Protein AF-A0A376P5C4-F1 (afdb_monomer_lite)

Radius of gyration: 15.45 Å; chains: 1; bounding box: 38×35×36 Å

pLDDT: mean 83.23, std 10.61, range [53.09, 94.0]

Sequence (86 aa):
MIVLARDNGDPLLDLPWQITRQQLTVSDGRWSWPYAGFPLSGRLGVKVDNWQAGLENALISGRLSVLTQGQAGKGNAGAKFWPQEN

Secondary structure (DSSP, 8-state):
-EEE-TTT-SEEEE--EEE-SSEEEEEEEEEEETTSSS-EEEEEEEEEESGGG-GGG-EEEEEEEEEEEETTEEEEEEEEE-PPP-

Structure (mmCIF, N/CA/C/O backbone):
data_AF-A0A376P5C4-F1
#
_entry.id   AF-A0A376P5C4-F1
#
loop_
_atom_site.group_PDB
_atom_site.id
_atom_site.type_symbol
_atom_site.label_atom_id
_atom_site.label_alt_id
_atom_site.label_comp_id
_atom_site.label_asym_id
_atom_site.label_entity_id
_atom_site.label_seq_id
_atom_site.pdbx_PDB_ins_code
_atom_site.Cartn_x
_atom_site.Cartn_y
_atom_site.Cartn_z
_atom_site.occupancy
_atom_site.B_iso_or_equiv
_atom_site.auth_seq_id
_atom_site.auth_comp_id
_atom_site.auth_asym_id
_atom_site.auth_atom_id
_atom_site.pdbx_PDB_model_num
ATOM 1 N N . MET A 1 1 ? -3.446 -9.729 4.306 1.00 75.25 1 MET A N 1
ATOM 2 C CA . MET A 1 1 ? -3.970 -10.363 3.073 1.00 75.25 1 MET A CA 1
ATOM 3 C C . MET A 1 1 ? -2.896 -10.262 2.011 1.00 75.25 1 MET A C 1
ATOM 5 O O . MET A 1 1 ? -2.277 -9.211 1.925 1.00 75.25 1 MET A O 1
ATOM 9 N N . ILE A 1 2 ? -2.697 -11.321 1.226 1.00 70.25 2 ILE A N 1
ATOM 10 C CA . ILE A 1 2 ? -1.682 -11.376 0.169 1.00 70.25 2 ILE A CA 1
ATOM 11 C C . ILE A 1 2 ? -2.373 -11.697 -1.162 1.00 70.25 2 ILE A C 1
ATOM 13 O O . ILE A 1 2 ? -3.229 -12.578 -1.212 1.00 70.25 2 ILE A O 1
ATOM 17 N N . VAL A 1 3 ? -2.007 -10.984 -2.226 1.00 76.12 3 VAL A N 1
ATOM 18 C CA . VAL A 1 3 ? -2.404 -11.242 -3.615 1.00 76.12 3 VAL A CA 1
ATOM 19 C C . VAL A 1 3 ? -1.145 -11.554 -4.406 1.00 76.12 3 VAL A C 1
ATOM 21 O O . VAL A 1 3 ? -0.205 -10.762 -4.412 1.00 76.12 3 VAL A O 1
ATOM 24 N N . LEU A 1 4 ? -1.132 -12.700 -5.079 1.00 75.25 4 LEU A N 1
ATOM 25 C CA . LEU A 1 4 ? 0.018 -13.195 -5.833 1.00 75.25 4 LEU A CA 1
ATOM 26 C C . LEU A 1 4 ? -0.114 -12.872 -7.325 1.00 75.25 4 LEU A C 1
ATOM 28 O O . LEU A 1 4 ? -1.222 -12.831 -7.866 1.00 75.25 4 LEU A O 1
ATOM 32 N N . ALA A 1 5 ? 1.019 -12.669 -7.997 1.00 63.31 5 ALA A N 1
ATOM 33 C CA . ALA A 1 5 ? 1.072 -12.647 -9.453 1.00 63.31 5 ALA A CA 1
ATOM 34 C C . ALA A 1 5 ? 0.737 -14.040 -10.000 1.00 63.31 5 ALA A C 1
ATOM 36 O O . ALA A 1 5 ? 1.241 -15.040 -9.489 1.00 63.31 5 ALA A O 1
ATOM 37 N N . ARG A 1 6 ? -0.081 -14.106 -11.059 1.00 58.25 6 ARG A N 1
ATOM 38 C CA . ARG A 1 6 ? -0.499 -15.380 -11.672 1.00 58.25 6 ARG A CA 1
ATOM 39 C C . ARG A 1 6 ? 0.675 -16.234 -12.166 1.00 58.25 6 ARG A C 1
ATOM 41 O O . ARG A 1 6 ? 0.560 -17.452 -12.135 1.00 58.25 6 ARG A O 1
ATOM 48 N N . ASP A 1 7 ? 1.793 -15.603 -12.532 1.00 61.03 7 ASP A N 1
ATOM 49 C CA . ASP A 1 7 ? 2.862 -16.270 -13.284 1.00 61.03 7 ASP A CA 1
ATOM 50 C C . ASP A 1 7 ? 4.210 -16.378 -12.547 1.00 61.03 7 ASP A C 1
ATOM 52 O O . ASP A 1 7 ? 5.071 -17.122 -13.001 1.00 61.03 7 ASP A O 1
ATOM 56 N N . ASN A 1 8 ? 4.429 -15.661 -11.430 1.00 59.31 8 ASN A N 1
ATOM 57 C CA . ASN A 1 8 ? 5.787 -15.501 -10.868 1.00 59.31 8 ASN A CA 1
ATOM 58 C C . ASN A 1 8 ? 5.918 -15.671 -9.343 1.00 59.31 8 ASN A C 1
ATOM 60 O O . ASN A 1 8 ? 6.994 -15.444 -8.802 1.00 59.31 8 ASN A O 1
ATOM 64 N N . GLY A 1 9 ? 4.851 -16.037 -8.622 1.00 61.69 9 GLY A N 1
ATOM 65 C CA . GLY A 1 9 ? 4.907 -16.321 -7.176 1.00 61.69 9 GLY A CA 1
ATOM 66 C C . GLY A 1 9 ? 5.172 -15.119 -6.250 1.00 61.69 9 GLY A C 1
ATOM 67 O O . GLY A 1 9 ? 4.895 -15.212 -5.057 1.00 61.69 9 GLY A O 1
ATOM 68 N N . ASP A 1 10 ? 5.635 -13.982 -6.774 1.00 67.25 10 ASP A N 1
ATOM 69 C CA . ASP A 1 10 ? 5.801 -12.747 -6.009 1.00 67.25 10 ASP A CA 1
ATOM 70 C C . ASP A 1 10 ? 4.445 -12.085 -5.693 1.00 67.25 10 ASP A C 1
ATOM 72 O O . ASP A 1 10 ? 3.557 -12.020 -6.557 1.00 67.25 10 ASP A O 1
ATOM 76 N N . PRO A 1 11 ? 4.259 -11.548 -4.471 1.00 74.81 11 PRO A N 1
ATOM 77 C CA . PRO A 1 11 ? 3.040 -10.844 -4.113 1.00 74.81 11 PRO A CA 1
ATOM 78 C C . PRO A 1 11 ? 2.944 -9.505 -4.853 1.00 74.81 11 PRO A C 1
ATOM 80 O O . PRO A 1 11 ? 3.775 -8.611 -4.679 1.00 74.81 11 PRO A O 1
ATOM 83 N N . LEU A 1 12 ? 1.880 -9.343 -5.643 1.00 85.94 12 LEU A N 1
ATOM 84 C CA . LEU A 1 12 ? 1.480 -8.048 -6.206 1.00 85.94 12 LEU A CA 1
ATOM 85 C C . LEU A 1 12 ? 1.029 -7.094 -5.102 1.00 85.94 12 LEU A C 1
ATOM 87 O O . LEU A 1 12 ? 1.178 -5.878 -5.210 1.00 85.94 12 LEU A O 1
ATOM 91 N N . LEU A 1 13 ? 0.464 -7.654 -4.035 1.00 90.06 13 LEU A N 1
ATOM 92 C CA . LEU A 1 13 ? -0.059 -6.899 -2.917 1.00 90.06 13 LEU A CA 1
ATOM 93 C C . LEU A 1 13 ? 0.084 -7.717 -1.635 1.00 90.06 13 LEU A C 1
ATOM 95 O O . LEU A 1 13 ? -0.398 -8.841 -1.561 1.00 90.06 13 LEU A O 1
ATOM 99 N N . ASP A 1 14 ? 0.701 -7.145 -0.616 1.00 90.56 14 ASP A N 1
ATOM 100 C CA . ASP A 1 14 ? 0.763 -7.700 0.731 1.00 90.56 14 ASP A CA 1
ATOM 101 C C . ASP A 1 14 ? 0.359 -6.602 1.709 1.00 90.56 14 ASP A C 1
ATOM 103 O O . ASP A 1 14 ? 1.107 -5.658 1.954 1.00 90.56 14 ASP A O 1
ATOM 107 N N . LEU A 1 15 ? -0.872 -6.688 2.207 1.00 92.19 15 LEU A N 1
ATOM 108 C CA . LEU A 1 15 ? -1.437 -5.731 3.152 1.00 92.19 15 LEU A CA 1
ATOM 109 C C . LEU A 1 15 ? -1.642 -6.436 4.491 1.00 92.19 15 LEU A C 1
ATOM 111 O O . LEU A 1 15 ? -2.681 -7.085 4.689 1.00 92.19 15 LEU A O 1
ATOM 115 N N . PRO A 1 16 ? -0.686 -6.341 5.422 1.00 91.75 16 PRO A N 1
ATOM 116 C CA . PRO A 1 16 ? -0.914 -6.736 6.799 1.00 91.75 16 PRO A CA 1
ATOM 117 C C . PRO A 1 16 ? -1.850 -5.698 7.426 1.00 91.75 16 PRO A C 1
ATOM 119 O O . PRO A 1 16 ? -1.485 -4.548 7.682 1.00 91.75 16 PRO A O 1
ATOM 122 N N . TRP A 1 17 ? -3.104 -6.105 7.598 1.00 91.88 17 TRP A N 1
ATOM 123 C CA . TRP A 1 17 ? -4.152 -5.268 8.155 1.00 91.88 17 TRP A CA 1
ATOM 124 C C . TRP A 1 17 ? -4.515 -5.736 9.560 1.00 91.88 17 TRP A C 1
ATOM 126 O O . TRP A 1 17 ? -4.434 -6.923 9.878 1.00 91.88 17 TRP A O 1
ATOM 136 N N . GLN A 1 18 ? -4.918 -4.790 10.396 1.00 92.50 18 GLN A N 1
ATOM 137 C CA . GLN A 1 18 ? -5.461 -5.031 11.723 1.00 92.50 18 GLN A CA 1
ATOM 138 C C . GLN A 1 18 ? -6.774 -4.267 11.849 1.00 92.50 18 GLN A C 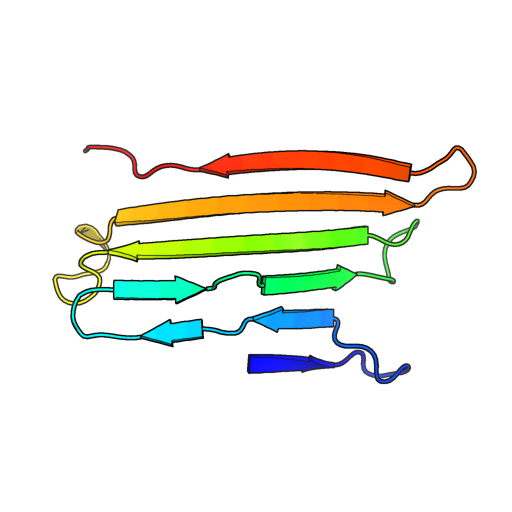1
ATOM 140 O O . GLN A 1 18 ? -6.905 -3.150 11.348 1.00 92.50 18 GLN A O 1
ATOM 145 N N . ILE A 1 19 ? -7.755 -4.876 12.512 1.00 90.81 19 ILE A N 1
ATOM 146 C CA . ILE A 1 19 ? -9.053 -4.252 12.750 1.00 90.81 19 ILE A CA 1
ATOM 147 C C . ILE A 1 19 ? -9.410 -4.321 14.230 1.00 90.81 19 ILE A C 1
ATOM 149 O O . ILE A 1 19 ? -9.260 -5.349 14.889 1.00 90.81 19 ILE A O 1
ATOM 153 N N . THR A 1 20 ? -9.906 -3.206 14.742 1.00 90.25 20 THR A N 1
ATOM 154 C CA . THR A 1 20 ? -10.537 -3.059 16.049 1.00 90.25 20 THR A CA 1
ATOM 155 C C . THR A 1 20 ? -11.905 -2.411 15.856 1.00 90.25 20 THR A C 1
ATOM 157 O O . THR A 1 20 ? -12.271 -2.022 14.743 1.00 90.25 20 THR A O 1
ATOM 160 N N . ARG A 1 21 ? -12.679 -2.260 16.937 1.00 86.25 21 ARG A N 1
ATOM 161 C CA . ARG A 1 21 ? -13.987 -1.596 16.845 1.00 86.25 21 ARG A CA 1
ATOM 162 C C . ARG A 1 21 ? -13.888 -0.137 16.404 1.00 86.25 21 ARG A C 1
ATOM 164 O O . ARG A 1 21 ? -14.784 0.362 15.744 1.00 86.25 21 ARG A O 1
ATOM 171 N N . GLN A 1 22 ? -12.801 0.540 16.749 1.00 88.56 22 GLN A N 1
ATOM 172 C CA . GLN A 1 22 ? -12.627 1.958 16.453 1.00 88.56 22 GLN A CA 1
ATOM 173 C C . GLN A 1 22 ? -11.738 2.203 15.237 1.00 88.56 22 GLN A C 1
ATOM 175 O O . GLN A 1 22 ? -11.781 3.297 14.686 1.00 88.56 22 GLN A O 1
ATOM 180 N N . GLN A 1 23 ? -10.923 1.230 14.821 1.00 91.25 23 GLN A N 1
ATOM 181 C CA . GLN A 1 23 ? -9.859 1.487 13.859 1.00 91.25 23 GLN A CA 1
ATOM 182 C C . GLN A 1 23 ? -9.607 0.313 12.915 1.00 91.25 23 GLN A C 1
ATOM 184 O O . GLN A 1 23 ? -9.574 -0.840 13.333 1.00 91.25 23 GLN A O 1
ATOM 189 N N . LEU A 1 24 ? -9.356 0.624 11.648 1.00 91.88 24 LEU A N 1
ATOM 190 C CA . LEU A 1 24 ? -8.737 -0.270 10.677 1.00 91.88 24 LEU A CA 1
ATOM 191 C C . LEU A 1 24 ? -7.363 0.302 10.326 1.00 91.88 24 LEU A C 1
ATOM 193 O O . LEU A 1 24 ? -7.260 1.466 9.941 1.00 91.88 24 LEU A O 1
ATOM 197 N N . THR A 1 25 ? -6.311 -0.502 10.422 1.00 93.00 25 THR A N 1
ATOM 198 C CA . THR A 1 25 ? -4.965 -0.106 10.004 1.00 93.00 25 THR A CA 1
ATOM 199 C C . THR A 1 25 ? -4.396 -1.083 8.995 1.00 93.00 25 THR A C 1
ATOM 201 O O . THR A 1 25 ? -4.591 -2.290 9.083 1.00 93.00 25 THR A O 1
ATOM 204 N N . VAL A 1 26 ? -3.659 -0.544 8.034 1.00 93.88 26 VAL A N 1
ATOM 205 C CA . VAL A 1 26 ? -2.741 -1.266 7.162 1.00 93.88 26 VAL A CA 1
ATOM 206 C C . VAL A 1 26 ? -1.373 -0.656 7.404 1.00 93.88 26 VAL A C 1
ATOM 208 O O . VAL A 1 26 ? -1.147 0.514 7.083 1.00 93.88 26 VAL A O 1
ATOM 211 N N . SER A 1 27 ? -0.473 -1.437 7.991 1.00 88.06 27 SER A N 1
ATOM 212 C CA . SER A 1 27 ? 0.844 -0.965 8.415 1.00 88.06 27 SER A CA 1
ATOM 213 C C . SER A 1 27 ? 1.914 -1.617 7.561 1.00 88.06 27 SER A C 1
ATOM 215 O O . SER A 1 27 ? 2.038 -2.828 7.571 1.00 88.06 27 SER A O 1
ATOM 217 N N . ASP A 1 28 ? 2.712 -0.826 6.848 1.00 87.25 28 ASP A N 1
ATOM 218 C CA . ASP A 1 28 ? 3.785 -1.348 5.989 1.00 87.25 28 ASP A CA 1
ATOM 219 C C . ASP A 1 28 ? 3.303 -2.271 4.852 1.00 87.25 28 ASP A C 1
ATOM 221 O O . ASP A 1 28 ? 3.981 -3.220 4.459 1.00 87.25 28 ASP A O 1
ATOM 225 N N . GLY A 1 29 ? 2.134 -1.967 4.282 1.00 92.50 29 GLY A N 1
ATOM 226 C CA . GLY A 1 29 ? 1.641 -2.650 3.094 1.00 92.50 29 GLY A CA 1
ATOM 227 C C . GLY A 1 29 ? 2.629 -2.525 1.941 1.00 92.50 29 GLY A C 1
ATOM 228 O O . GLY A 1 29 ? 3.187 -1.454 1.699 1.00 92.50 29 GLY A O 1
ATOM 229 N N . ARG A 1 30 ? 2.853 -3.616 1.220 1.00 93.19 30 ARG A N 1
ATOM 230 C CA . ARG A 1 30 ? 3.761 -3.690 0.077 1.00 93.19 30 ARG A CA 1
ATOM 231 C C . ARG A 1 30 ? 2.952 -3.938 -1.177 1.00 93.19 30 ARG A C 1
ATOM 233 O O . ARG A 1 30 ? 2.003 -4.716 -1.172 1.00 93.19 30 ARG A O 1
ATOM 240 N N . TRP A 1 31 ? 3.339 -3.281 -2.256 1.00 91.81 31 TRP A N 1
ATOM 241 C CA . TRP A 1 31 ? 2.726 -3.512 -3.552 1.00 91.81 31 TRP A CA 1
ATOM 242 C C . TRP A 1 31 ? 3.791 -3.550 -4.641 1.00 91.81 31 TRP A C 1
ATOM 244 O O . TRP A 1 31 ? 4.841 -2.909 -4.531 1.00 91.81 31 TRP A O 1
ATOM 254 N N . SER A 1 32 ? 3.518 -4.335 -5.673 1.00 89.19 32 SER A N 1
ATOM 255 C CA . SER A 1 32 ? 4.365 -4.521 -6.841 1.00 89.19 32 SER A CA 1
ATOM 256 C C . SER A 1 32 ? 3.478 -4.681 -8.068 1.00 89.19 32 SER A C 1
ATOM 258 O O . SER A 1 32 ? 2.518 -5.449 -8.062 1.00 89.19 32 SER A O 1
ATOM 260 N N . TRP A 1 33 ? 3.788 -3.938 -9.120 1.00 87.94 33 TRP A N 1
ATOM 261 C CA . TRP A 1 33 ? 3.083 -3.970 -10.388 1.00 87.94 33 TRP A CA 1
ATOM 262 C C . TRP A 1 33 ? 4.093 -4.093 -11.536 1.00 87.94 33 TRP A C 1
ATOM 264 O O . TRP A 1 33 ? 4.629 -3.086 -12.010 1.00 87.94 33 TRP A O 1
ATOM 274 N N . PRO A 1 34 ? 4.381 -5.326 -11.988 1.00 81.50 34 PRO A N 1
ATOM 275 C CA . PRO A 1 34 ? 5.403 -5.578 -13.002 1.00 81.50 34 PRO A CA 1
ATOM 276 C C . PRO A 1 34 ? 4.906 -5.355 -14.438 1.00 81.50 34 PRO A C 1
ATOM 278 O O . PRO A 1 34 ? 5.709 -5.340 -15.360 1.00 81.50 34 PRO A O 1
ATOM 281 N N . TYR A 1 35 ? 3.596 -5.191 -14.640 1.00 80.12 35 TYR A N 1
ATOM 282 C CA . TYR A 1 35 ? 2.968 -5.194 -15.968 1.00 80.12 35 TYR A CA 1
ATOM 283 C C . TYR A 1 35 ? 2.906 -3.817 -16.648 1.00 80.12 35 TYR A C 1
ATOM 285 O O . TYR A 1 35 ? 2.360 -3.694 -17.742 1.00 80.12 35 TYR A O 1
ATOM 293 N N . ALA A 1 36 ? 3.411 -2.765 -16.004 1.00 74.81 36 ALA A N 1
ATOM 294 C CA . ALA A 1 36 ? 3.587 -1.472 -16.659 1.00 74.81 36 ALA A CA 1
ATOM 295 C C . ALA A 1 36 ? 4.819 -1.513 -17.587 1.00 74.81 36 ALA A C 1
ATOM 297 O O . ALA A 1 36 ? 5.662 -2.397 -17.468 1.00 74.81 36 ALA A O 1
ATOM 298 N N . GLY A 1 37 ? 4.970 -0.535 -18.491 1.00 78.19 37 GLY 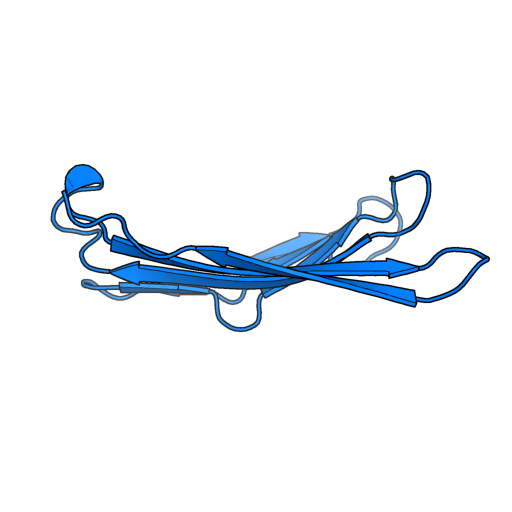A N 1
ATOM 299 C CA . GLY A 1 37 ? 6.156 -0.433 -19.366 1.00 78.19 37 GLY A CA 1
ATOM 300 C C . GLY A 1 37 ? 7.499 -0.336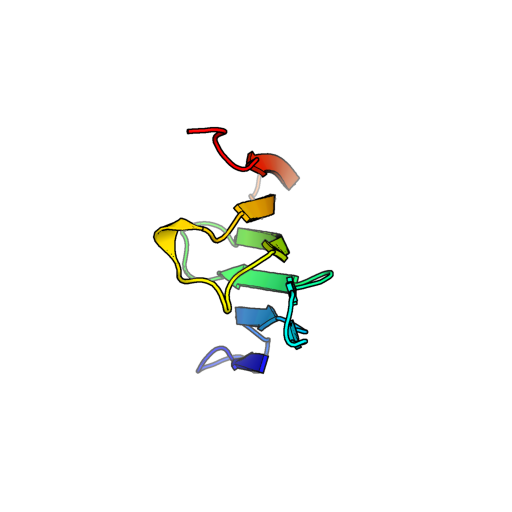 -18.615 1.00 78.19 37 GLY A C 1
ATOM 301 O O . GLY A 1 37 ? 8.559 -0.466 -19.219 1.00 78.19 37 GLY A O 1
ATOM 302 N N . PHE A 1 38 ? 7.453 -0.121 -17.299 1.00 80.12 38 PHE A N 1
ATOM 303 C CA . PHE A 1 38 ? 8.540 -0.264 -16.337 1.00 80.12 38 PHE A CA 1
ATOM 304 C C . PHE A 1 38 ? 7.952 -0.774 -15.009 1.00 80.12 38 PHE A C 1
ATOM 306 O O . PHE A 1 38 ? 6.828 -0.397 -14.668 1.00 80.12 38 PHE A O 1
ATOM 313 N N . PRO A 1 39 ? 8.673 -1.606 -14.238 1.00 82.69 39 PRO A N 1
ATOM 314 C CA . PRO A 1 39 ? 8.162 -2.132 -12.981 1.00 82.69 39 PRO A CA 1
ATOM 315 C C . PRO A 1 39 ? 7.923 -1.008 -11.968 1.00 82.69 39 PRO A C 1
ATOM 317 O O . PRO A 1 39 ? 8.787 -0.157 -11.721 1.00 82.69 39 PRO A O 1
ATOM 320 N N . LEU A 1 40 ? 6.737 -1.040 -11.366 1.00 89.25 40 LEU A N 1
ATOM 321 C CA . LEU A 1 40 ? 6.322 -0.156 -10.287 1.00 89.25 40 LEU A CA 1
ATOM 322 C C . LEU A 1 40 ? 6.251 -0.950 -8.988 1.00 89.25 40 LEU A C 1
ATOM 324 O O . LEU A 1 40 ? 5.836 -2.103 -8.976 1.00 89.25 40 LEU A O 1
ATOM 328 N N . SER A 1 41 ? 6.629 -0.342 -7.875 1.00 90.75 41 SER A N 1
ATOM 329 C CA . SER A 1 41 ? 6.466 -0.954 -6.556 1.00 90.75 41 SER A CA 1
ATOM 330 C C . SER A 1 41 ? 6.340 0.113 -5.489 1.00 90.75 41 SER A C 1
ATOM 332 O O . SER A 1 41 ? 6.542 1.290 -5.762 1.00 90.75 41 SER A O 1
ATOM 334 N N . GLY A 1 42 ? 6.036 -0.254 -4.254 1.00 92.44 42 GLY A N 1
ATOM 335 C CA . GLY A 1 42 ? 6.058 0.732 -3.190 1.00 92.44 42 GLY A CA 1
ATOM 336 C C . GLY A 1 42 ? 5.496 0.253 -1.872 1.00 92.44 42 GLY A C 1
ATOM 337 O O . GLY A 1 42 ? 5.375 -0.946 -1.612 1.00 92.44 42 GLY A O 1
ATOM 338 N N . ARG A 1 43 ? 5.198 1.231 -1.015 1.00 94.00 43 ARG A N 1
ATOM 339 C CA . ARG A 1 43 ? 4.651 1.020 0.321 1.00 94.00 43 ARG A CA 1
ATOM 340 C C . ARG A 1 43 ? 3.332 1.768 0.460 1.00 94.00 43 ARG A C 1
ATOM 342 O O . ARG A 1 43 ? 3.206 2.894 -0.018 1.00 94.00 43 ARG A O 1
ATOM 349 N N . LEU A 1 44 ? 2.382 1.163 1.153 1.00 93.06 44 LEU A N 1
ATOM 350 C CA . LEU A 1 44 ? 1.086 1.734 1.486 1.00 93.06 44 LEU A CA 1
ATOM 351 C C . LEU A 1 44 ? 0.884 1.641 2.998 1.00 93.06 44 LEU A C 1
ATOM 353 O O . LEU A 1 44 ? 1.051 0.583 3.597 1.00 93.06 44 LEU A O 1
ATOM 357 N N . GLY A 1 45 ? 0.515 2.758 3.611 1.00 94.00 45 GLY A N 1
ATOM 358 C CA . GLY A 1 45 ? -0.006 2.785 4.969 1.00 94.00 45 GLY A CA 1
ATOM 359 C C . GLY A 1 45 ? -1.365 3.458 4.961 1.00 94.00 45 GLY A C 1
ATOM 360 O O . GLY A 1 45 ? -1.479 4.558 4.425 1.00 94.00 45 GLY A O 1
ATOM 361 N N . VAL A 1 46 ? -2.374 2.818 5.542 1.00 93.44 46 VAL A N 1
ATOM 362 C CA . VAL A 1 46 ? -3.728 3.378 5.649 1.00 93.44 46 VAL A CA 1
ATOM 363 C C . VAL A 1 46 ? -4.207 3.220 7.074 1.00 93.44 46 VAL A C 1
ATOM 365 O O . VAL A 1 46 ? -3.978 2.191 7.704 1.00 93.44 46 VAL A O 1
ATOM 368 N N . LYS A 1 47 ? -4.888 4.238 7.576 1.00 92.94 47 LYS A N 1
ATOM 369 C CA . LYS A 1 47 ? -5.566 4.201 8.856 1.00 92.94 47 LYS A CA 1
ATOM 370 C C . LYS A 1 47 ? -6.944 4.821 8.693 1.00 92.94 47 LYS A C 1
ATOM 372 O O . LYS A 1 47 ? -7.068 5.934 8.186 1.00 92.94 47 LYS A O 1
ATOM 377 N N . VAL A 1 48 ? -7.951 4.073 9.116 1.00 92.00 48 VAL A N 1
ATOM 378 C CA . VAL A 1 48 ? -9.344 4.499 9.149 1.00 92.00 48 VAL A CA 1
ATOM 379 C C . VAL A 1 48 ? -9.797 4.478 10.596 1.00 92.00 48 VAL A C 1
ATOM 381 O O . VAL A 1 48 ? -9.829 3.411 11.208 1.00 92.00 48 VAL A O 1
ATOM 384 N N . ASP A 1 49 ? -10.134 5.639 11.140 1.00 91.81 49 ASP A N 1
ATOM 385 C CA . ASP A 1 49 ? -10.716 5.761 12.475 1.00 91.81 49 ASP A CA 1
ATOM 386 C C . ASP A 1 49 ? -12.237 5.910 12.395 1.00 91.81 49 ASP A C 1
ATOM 388 O O . ASP A 1 49 ? -12.774 6.383 11.399 1.00 91.81 49 ASP A O 1
ATOM 392 N N . ASN A 1 50 ? -12.923 5.520 13.468 1.00 88.38 50 ASN A N 1
ATOM 393 C CA . ASN A 1 50 ? -14.362 5.684 13.674 1.00 88.38 50 ASN A CA 1
ATOM 394 C C . ASN A 1 50 ? -15.264 5.006 12.620 1.00 88.38 50 ASN A C 1
ATOM 396 O O . ASN A 1 50 ? -16.424 5.365 12.449 1.00 88.38 50 ASN A O 1
ATOM 400 N N . TRP A 1 51 ? -14.756 3.972 11.946 1.00 82.75 51 TRP A N 1
ATOM 401 C CA . TRP A 1 51 ? -15.470 3.284 10.864 1.00 82.75 51 TRP A CA 1
ATOM 402 C C . TRP A 1 51 ? -16.787 2.613 11.298 1.00 82.75 51 TRP A C 1
ATOM 404 O O . TRP A 1 51 ? -17.680 2.429 10.474 1.00 82.75 51 TRP A O 1
ATOM 414 N N . GLN A 1 52 ? -16.937 2.256 12.581 1.00 83.44 52 GLN A N 1
ATOM 415 C CA . GLN A 1 52 ? -18.180 1.678 13.112 1.00 83.44 52 GLN A CA 1
ATOM 416 C C . GLN A 1 52 ? -19.311 2.692 13.300 1.00 83.44 52 GLN A C 1
ATOM 418 O O . GLN A 1 52 ? -20.465 2.282 13.382 1.00 83.44 52 GLN A O 1
ATOM 423 N N . ALA A 1 53 ? -19.008 3.991 13.348 1.00 82.50 53 ALA A N 1
ATOM 424 C CA . ALA A 1 53 ? -20.021 5.043 13.434 1.00 82.50 53 ALA A CA 1
ATOM 425 C C . ALA A 1 53 ? -20.630 5.403 12.063 1.00 82.50 53 ALA A C 1
ATOM 427 O O . ALA A 1 53 ? -21.365 6.381 11.968 1.00 82.50 53 ALA A O 1
ATOM 428 N N . GLY A 1 54 ? -20.315 4.639 11.011 1.00 80.69 54 GLY A N 1
ATOM 429 C CA . GLY A 1 54 ? -20.688 4.924 9.625 1.00 80.69 54 GLY A CA 1
ATOM 430 C C . GLY A 1 54 ? -19.488 5.392 8.805 1.00 80.69 54 GLY A C 1
ATOM 431 O O . GLY A 1 54 ? -18.560 6.010 9.331 1.00 80.69 54 GLY A O 1
ATOM 432 N N . LEU A 1 55 ? -19.491 5.086 7.505 1.00 77.19 55 LEU A N 1
ATOM 433 C CA . LEU A 1 55 ? -18.418 5.504 6.595 1.00 77.19 55 LEU A CA 1
ATOM 434 C C . LEU A 1 55 ? -18.371 7.029 6.439 1.00 77.19 55 LEU A C 1
ATOM 436 O O . LEU A 1 55 ? -17.297 7.568 6.194 1.00 77.19 55 LEU A O 1
ATOM 440 N N . GLU A 1 56 ? -19.495 7.723 6.637 1.00 80.19 56 GLU A N 1
ATOM 441 C CA . GLU A 1 56 ? -19.556 9.187 6.649 1.00 80.19 56 GLU A CA 1
ATOM 442 C C . GLU A 1 56 ? -18.782 9.821 7.814 1.00 80.19 56 GLU A C 1
ATOM 444 O O . GLU A 1 56 ? -18.307 10.945 7.697 1.00 80.19 56 GLU A O 1
ATOM 449 N N . ASN A 1 57 ? -18.614 9.088 8.917 1.00 81.88 57 ASN A N 1
ATOM 450 C CA . ASN A 1 57 ? -17.889 9.538 10.105 1.00 81.88 57 ASN A CA 1
ATOM 451 C C . ASN A 1 57 ? -16.467 8.963 10.167 1.00 81.88 57 ASN A C 1
ATOM 453 O O . ASN A 1 57 ? -15.748 9.186 11.147 1.00 81.88 57 ASN A O 1
ATOM 457 N N . ALA A 1 58 ? -16.078 8.185 9.153 1.00 86.06 58 ALA A N 1
ATOM 458 C CA . ALA A 1 58 ? -14.802 7.505 9.111 1.00 86.06 58 ALA A CA 1
ATOM 459 C C . ALA A 1 58 ? -13.695 8.465 8.664 1.00 86.06 58 ALA A C 1
ATOM 461 O O . ALA A 1 58 ? -13.725 9.023 7.567 1.00 86.06 58 ALA A O 1
ATOM 462 N N . LEU A 1 59 ? -12.669 8.619 9.496 1.00 89.25 59 LEU A N 1
ATOM 463 C CA . LEU A 1 59 ? -11.526 9.471 9.183 1.00 89.25 59 LEU A CA 1
ATOM 464 C C . LEU A 1 59 ? -10.448 8.636 8.503 1.00 89.25 59 LEU A C 1
ATOM 466 O O . LEU A 1 59 ? -9.800 7.802 9.136 1.00 89.25 59 LEU A O 1
ATOM 470 N N . ILE A 1 60 ? -10.260 8.863 7.204 1.00 90.25 60 ILE A N 1
ATOM 471 C CA . ILE A 1 60 ? -9.296 8.127 6.388 1.00 90.25 60 ILE A CA 1
ATOM 472 C C . ILE A 1 60 ? -8.009 8.941 6.257 1.00 90.25 60 ILE A C 1
ATOM 474 O O . ILE A 1 60 ? -7.998 10.061 5.752 1.00 90.25 60 ILE A O 1
ATOM 478 N N . SER A 1 61 ? -6.900 8.345 6.678 1.00 92.50 61 SER A N 1
ATOM 479 C CA . SER A 1 61 ? -5.557 8.907 6.558 1.00 92.50 61 SER A CA 1
ATOM 480 C C . SER A 1 61 ? -4.591 7.873 5.999 1.00 92.50 61 SER A C 1
ATOM 482 O O . SER A 1 61 ? -4.806 6.662 6.116 1.00 92.50 61 SER A O 1
ATOM 484 N N . GLY A 1 62 ? -3.498 8.328 5.396 1.00 92.81 62 GLY A N 1
ATOM 485 C CA . GLY A 1 62 ? -2.504 7.392 4.909 1.00 92.81 62 GLY A CA 1
ATOM 486 C C . GLY A 1 62 ? -1.354 7.995 4.130 1.00 92.81 62 GLY A C 1
ATOM 487 O O . GLY A 1 62 ? -1.205 9.205 3.952 1.00 92.81 62 GLY A O 1
ATOM 488 N N . ARG A 1 63 ? -0.494 7.087 3.681 1.00 93.12 63 ARG A N 1
ATOM 489 C CA . ARG A 1 63 ? 0.672 7.362 2.854 1.00 93.12 63 ARG A CA 1
ATOM 490 C C . ARG A 1 63 ? 0.784 6.317 1.762 1.00 93.12 63 ARG A C 1
ATOM 492 O O . ARG A 1 63 ? 0.632 5.125 2.018 1.00 93.12 63 ARG A O 1
ATOM 499 N N . LEU A 1 64 ? 1.142 6.764 0.575 1.00 92.62 64 LEU A N 1
ATOM 500 C CA . LEU A 1 64 ? 1.498 5.916 -0.546 1.00 92.62 64 LEU A CA 1
ATOM 501 C C . LEU A 1 64 ? 2.878 6.339 -1.030 1.00 92.62 64 LEU A C 1
ATOM 503 O O . LEU A 1 64 ? 3.133 7.524 -1.219 1.00 92.62 64 LEU A O 1
ATOM 507 N N . SER A 1 65 ? 3.769 5.381 -1.237 1.00 92.38 65 SER A N 1
ATOM 508 C CA . SER A 1 65 ? 4.997 5.603 -1.988 1.00 92.38 65 SER A CA 1
ATOM 509 C C . SER A 1 65 ? 4.973 4.789 -3.269 1.00 92.38 65 SER A C 1
ATOM 511 O O . SER A 1 65 ? 4.460 3.669 -3.289 1.00 92.38 65 SER A O 1
ATOM 513 N N . VAL A 1 66 ? 5.565 5.352 -4.313 1.00 91.31 66 VAL A N 1
ATOM 514 C CA . VAL A 1 66 ? 5.723 4.766 -5.637 1.00 91.31 66 VAL A CA 1
ATOM 515 C C . VAL A 1 66 ? 7.201 4.805 -5.987 1.00 91.31 66 VAL A C 1
ATOM 517 O O . VAL A 1 66 ? 7.815 5.864 -6.066 1.00 91.31 66 VAL A O 1
ATOM 520 N N . LEU A 1 67 ? 7.760 3.629 -6.205 1.00 89.56 67 LEU A N 1
ATOM 521 C CA . LEU A 1 67 ? 9.106 3.373 -6.668 1.00 89.56 67 LEU A CA 1
ATOM 522 C C . LEU A 1 67 ? 9.021 2.920 -8.118 1.00 89.56 67 LEU A C 1
ATOM 524 O O . LEU A 1 67 ? 8.313 1.969 -8.450 1.00 89.56 67 LEU A O 1
ATOM 528 N N . THR A 1 68 ? 9.766 3.607 -8.968 1.00 86.12 68 THR A N 1
ATOM 529 C CA . THR A 1 68 ? 9.917 3.282 -10.384 1.00 86.12 68 THR A CA 1
ATOM 530 C C . THR A 1 68 ? 11.349 2.818 -10.612 1.00 86.12 68 THR A C 1
ATOM 532 O O . THR A 1 68 ? 12.281 3.381 -10.028 1.00 86.12 68 THR A O 1
ATOM 535 N N . GLN A 1 69 ? 11.545 1.786 -11.430 1.00 75.81 69 GLN A N 1
ATOM 536 C CA . GLN A 1 69 ? 12.880 1.340 -11.822 1.00 75.81 69 GLN A CA 1
ATOM 537 C C . GLN A 1 69 ? 12.955 1.250 -13.347 1.00 75.81 69 GLN A C 1
ATOM 539 O O . GLN A 1 69 ? 12.434 0.316 -13.948 1.00 75.81 69 GLN A O 1
ATOM 544 N N . GLY A 1 70 ? 13.582 2.255 -13.963 1.00 70.12 70 GLY A N 1
ATOM 545 C CA . GLY A 1 70 ? 13.798 2.334 -15.408 1.00 70.12 70 GLY A CA 1
ATOM 546 C C . GLY A 1 70 ? 1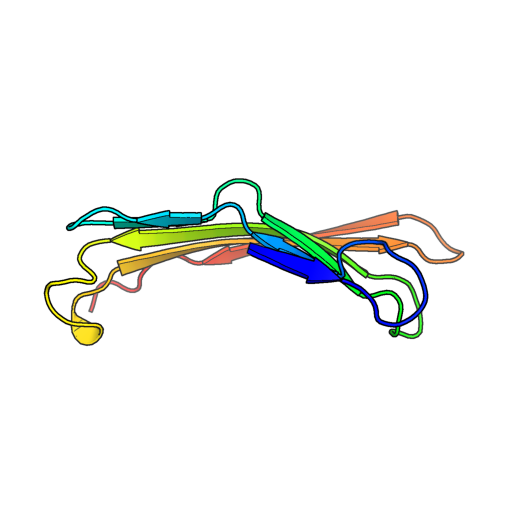5.279 2.244 -15.777 1.00 70.12 70 GLY A C 1
ATOM 547 O O . GLY A 1 70 ? 16.152 2.252 -14.911 1.00 70.12 70 GLY A O 1
ATOM 548 N N . GLN A 1 71 ? 15.569 2.212 -17.081 1.00 61.62 71 GLN A N 1
ATOM 549 C CA . GLN A 1 71 ? 16.943 2.195 -17.614 1.00 61.62 71 GLN A CA 1
ATOM 550 C C . GLN A 1 71 ? 17.783 3.401 -17.144 1.00 61.62 71 GLN A C 1
ATOM 552 O O . GLN A 1 71 ? 18.992 3.286 -16.989 1.00 61.62 71 GLN A O 1
ATOM 557 N N . ALA A 1 72 ? 17.138 4.540 -16.866 1.00 66.44 72 ALA A N 1
ATOM 558 C CA . ALA A 1 72 ? 17.784 5.776 -16.419 1.00 66.44 72 ALA A CA 1
ATOM 559 C C . ALA A 1 72 ? 17.942 5.906 -14.885 1.00 66.44 72 ALA A C 1
ATOM 561 O O . ALA A 1 72 ? 18.458 6.918 -14.418 1.00 66.44 72 ALA A O 1
ATOM 562 N N . GLY A 1 73 ? 17.501 4.919 -14.090 1.00 71.00 73 GLY A N 1
ATOM 563 C CA . GLY A 1 73 ? 17.652 4.925 -12.628 1.00 71.00 73 GLY A CA 1
ATOM 564 C C . GLY A 1 73 ? 16.371 4.629 -11.841 1.00 71.00 73 GLY A C 1
ATOM 565 O O . GLY A 1 73 ? 15.341 4.235 -12.394 1.00 71.00 73 GLY A O 1
ATOM 566 N N . LYS A 1 74 ? 16.459 4.791 -10.512 1.00 82.62 74 LYS A N 1
ATOM 567 C CA . LYS A 1 74 ? 15.352 4.589 -9.562 1.00 82.62 74 LYS A CA 1
ATOM 568 C C . LYS A 1 74 ? 14.738 5.933 -9.169 1.00 82.62 74 LYS A C 1
ATOM 570 O O . LYS A 1 74 ? 15.455 6.804 -8.685 1.00 82.62 74 LYS A O 1
ATOM 575 N N . GLY A 1 75 ? 13.425 6.082 -9.325 1.00 82.81 75 GLY A N 1
ATOM 576 C CA . GLY A 1 75 ? 12.670 7.247 -8.851 1.00 82.81 75 GLY A CA 1
ATOM 577 C C . GLY A 1 75 ? 11.747 6.879 -7.690 1.00 82.81 75 GLY A C 1
ATOM 578 O O . GLY A 1 75 ? 11.165 5.796 -7.707 1.00 82.81 75 GLY A O 1
ATOM 579 N N . ASN A 1 76 ? 11.591 7.766 -6.703 1.00 88.56 76 ASN A N 1
ATOM 580 C CA . ASN A 1 76 ? 10.649 7.597 -5.592 1.00 88.56 76 ASN A CA 1
ATOM 581 C C . ASN A 1 76 ? 9.723 8.811 -5.492 1.00 88.56 76 ASN A C 1
ATOM 583 O O . ASN A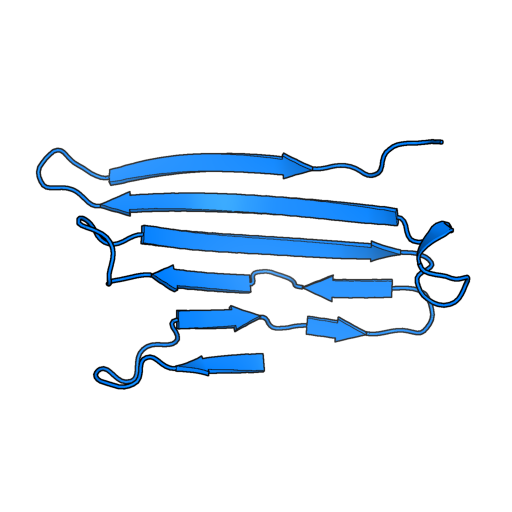 1 76 ? 10.196 9.934 -5.332 1.00 88.56 76 ASN A O 1
ATOM 587 N N . ALA A 1 77 ? 8.420 8.575 -5.541 1.00 87.56 77 ALA A N 1
ATOM 588 C CA . ALA A 1 77 ? 7.392 9.576 -5.311 1.00 87.56 77 ALA A CA 1
ATOM 589 C C . ALA A 1 77 ? 6.554 9.173 -4.095 1.00 87.56 77 ALA A C 1
ATOM 591 O O . ALA A 1 77 ? 6.197 8.009 -3.933 1.00 87.56 77 ALA A O 1
ATOM 592 N N . GLY A 1 78 ? 6.237 10.132 -3.228 1.00 89.06 78 GLY A N 1
ATOM 593 C CA . GLY A 1 78 ? 5.418 9.906 -2.042 1.00 89.06 78 GLY A CA 1
ATOM 594 C C . GLY A 1 78 ? 4.203 10.820 -2.032 1.00 89.06 78 GLY A C 1
ATOM 595 O O . GLY A 1 78 ? 4.330 12.015 -2.273 1.00 89.06 78 GLY A O 1
ATOM 596 N N . ALA A 1 79 ? 3.045 10.264 -1.701 1.00 87.81 79 ALA A N 1
ATOM 597 C CA . ALA A 1 79 ? 1.819 10.994 -1.435 1.00 87.81 79 ALA A CA 1
ATOM 598 C C . ALA A 1 79 ? 1.365 10.717 0.002 1.00 87.81 79 ALA A C 1
ATOM 600 O O . ALA A 1 79 ? 1.449 9.589 0.494 1.00 87.81 79 ALA A O 1
ATOM 601 N N . LYS A 1 80 ? 0.876 11.753 0.682 1.00 88.12 80 LYS A N 1
ATOM 602 C CA . LYS A 1 80 ? 0.172 11.630 1.960 1.00 88.12 80 LYS A CA 1
ATOM 603 C C . LYS A 1 80 ? -1.224 12.189 1.782 1.00 88.12 80 LYS A C 1
ATOM 605 O O . LYS A 1 80 ? -1.380 13.228 1.147 1.00 88.12 80 LYS A O 1
ATOM 610 N N . PHE A 1 81 ? -2.205 11.508 2.346 1.00 87.94 81 PHE A N 1
ATOM 611 C CA . PHE A 1 81 ? -3.577 11.986 2.392 1.00 87.94 81 PHE A CA 1
ATOM 612 C C . PHE A 1 81 ? -4.040 12.021 3.842 1.00 87.94 81 PHE A C 1
ATOM 614 O O . PHE A 1 81 ? -3.700 11.152 4.650 1.00 87.94 81 PHE A O 1
ATO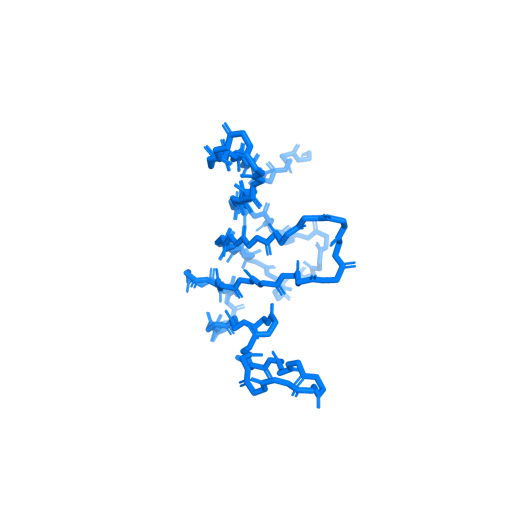M 621 N N . TRP A 1 82 ? -4.784 13.070 4.161 1.00 83.31 82 TRP A N 1
ATOM 622 C CA . TRP A 1 82 ? -5.299 13.359 5.488 1.00 83.31 82 TRP A CA 1
ATOM 623 C C . TRP A 1 82 ? -6.817 13.474 5.410 1.00 83.31 82 TRP A C 1
ATOM 625 O O . TRP A 1 82 ? -7.330 13.857 4.350 1.00 83.31 82 TRP A O 1
ATOM 635 N N . PRO A 1 83 ? -7.525 13.149 6.501 1.00 77.88 83 PRO A N 1
ATOM 636 C CA . PRO A 1 83 ? -8.967 13.280 6.527 1.00 77.88 83 PRO A CA 1
ATOM 637 C C . PRO A 1 83 ? -9.324 14.751 6.313 1.00 77.88 83 PRO A C 1
ATOM 639 O O . PRO A 1 83 ? -8.658 15.643 6.841 1.00 77.88 83 PRO A O 1
ATOM 642 N N . GLN A 1 84 ? -10.336 14.995 5.486 1.00 60.72 84 GLN A N 1
ATOM 643 C CA . GLN A 1 84 ? -10.930 16.319 5.374 1.00 60.72 84 GLN A CA 1
ATOM 644 C C . GLN A 1 84 ? -11.826 16.508 6.601 1.00 60.72 84 GLN A C 1
ATOM 646 O O . GLN A 1 84 ? -12.692 15.673 6.861 1.00 60.72 84 GLN A O 1
ATOM 651 N N . GLU A 1 85 ? -11.567 17.555 7.379 1.00 55.56 85 GLU A N 1
ATOM 652 C CA . GLU A 1 85 ? -12.518 18.043 8.377 1.00 55.56 85 GLU A CA 1
ATOM 653 C C . GLU A 1 85 ? -13.702 18.630 7.594 1.00 55.56 85 GLU A C 1
ATOM 655 O O . GLU A 1 85 ? -13.484 19.434 6.685 1.00 55.56 85 GLU A O 1
ATOM 660 N N . ASN A 1 86 ? -14.911 18.126 7.846 1.00 53.09 86 ASN A N 1
ATOM 661 C CA . ASN A 1 86 ? -16.134 18.537 7.148 1.00 53.09 86 ASN A CA 1
ATOM 662 C C . ASN A 1 86 ? -16.793 19.717 7.862 1.00 53.09 86 ASN A C 1
ATOM 664 O O . ASN A 1 86 ? -16.832 19.673 9.113 1.00 53.09 86 ASN A O 1
#

InterPro domains:
  IPR021730 YdbH-like [PF11739] (3-80)

Foldseek 3Di:
DFDADPPDRDTQKDFPWDDDLFKIWGDFIKHWDPPPPWIKIWTKIWMWGRVNVDPVPIWIWIKIKIWTQDPVGIDIDMDTDGGDDD

Organism: Escherichia coli (NCBI:txid562)